Protein AF-A0A949P4V8-F1 (afdb_monomer_lite)

pLDDT: mean 87.48, std 10.2, range [43.88, 96.69]

Foldseek 3Di:
DDDDDPVNVVVVVVVVVVVVVVVVVVVVVVVVVVVVVVVVVVVLVVVLVVQLVVLVVQLCCLVHDVHQVPLVVVCVVVVDCVSVVRNVVSVVSNVVSVVSNVVSPDDPVRVD

Radius of gyration: 32.42 Å; chains: 1; bounding box: 60×24×99 Å

Structure (mmCIF, N/CA/C/O backbone):
data_AF-A0A949P4V8-F1
#
_entry.id   AF-A0A949P4V8-F1
#
loop_
_atom_site.group_PDB
_atom_site.id
_atom_site.type_symbol
_atom_site.label_atom_id
_atom_site.label_alt_id
_atom_site.label_comp_id
_atom_site.label_asym_id
_atom_site.label_entity_id
_atom_site.label_seq_id
_atom_site.pdbx_PDB_ins_code
_atom_site.Cartn_x
_atom_site.Cartn_y
_atom_site.Cartn_z
_atom_site.occupancy
_atom_site.B_iso_or_equiv
_atom_site.auth_seq_id
_atom_site.auth_comp_id
_atom_site.auth_asym_id
_atom_site.auth_atom_id
_atom_site.pdbx_PDB_model_num
ATOM 1 N N . MET A 1 1 ? 28.369 5.489 -69.881 1.00 43.88 1 MET A N 1
ATOM 2 C CA . MET A 1 1 ? 27.748 4.741 -68.765 1.00 43.88 1 MET A CA 1
ATOM 3 C C . MET A 1 1 ? 28.815 3.855 -68.152 1.00 43.88 1 MET A C 1
ATOM 5 O O . MET A 1 1 ? 29.283 2.950 -68.824 1.00 43.88 1 MET A O 1
ATOM 9 N N . ASN A 1 2 ? 29.284 4.183 -66.946 1.00 60.25 2 ASN A N 1
ATOM 10 C CA . ASN A 1 2 ? 30.364 3.442 -66.294 1.00 60.25 2 ASN A CA 1
ATOM 11 C C . ASN A 1 2 ? 29.821 2.073 -65.848 1.00 60.25 2 ASN A C 1
ATOM 13 O O . ASN A 1 2 ? 28.924 2.018 -65.009 1.00 60.25 2 ASN A O 1
ATOM 17 N N . SER A 1 3 ? 30.297 0.980 -66.446 1.00 64.38 3 SER A N 1
ATOM 18 C CA . SER A 1 3 ? 29.869 -0.374 -66.086 1.00 64.38 3 SER A CA 1
ATOM 19 C C . SER A 1 3 ? 30.467 -0.737 -64.731 1.00 64.38 3 SER A C 1
ATOM 21 O O . SER A 1 3 ? 31.683 -0.893 -64.605 1.00 64.38 3 SER A O 1
ATOM 23 N N . LEU A 1 4 ? 29.624 -0.846 -63.708 1.00 70.81 4 LEU A N 1
ATOM 24 C CA . LEU A 1 4 ? 30.042 -1.307 -62.389 1.00 70.81 4 LEU A CA 1
ATOM 25 C C . LEU A 1 4 ? 30.672 -2.703 -62.512 1.00 70.81 4 LEU A C 1
ATOM 27 O O . LEU A 1 4 ? 30.047 -3.638 -63.008 1.00 70.81 4 LEU A O 1
ATOM 31 N N . SER A 1 5 ? 31.923 -2.836 -62.068 1.00 75.94 5 SER A N 1
ATOM 32 C CA . SER A 1 5 ? 32.607 -4.128 -61.991 1.00 75.94 5 SER A CA 1
ATOM 33 C C . SER A 1 5 ? 31.940 -5.007 -60.928 1.00 75.94 5 SER A C 1
ATOM 35 O O . SER A 1 5 ? 31.525 -4.504 -59.881 1.00 75.94 5 SER A O 1
ATOM 37 N N . ILE A 1 6 ? 31.895 -6.327 -61.152 1.00 81.19 6 ILE A N 1
ATOM 38 C CA . ILE A 1 6 ? 31.341 -7.330 -60.218 1.00 81.19 6 ILE A CA 1
ATOM 39 C C . ILE A 1 6 ? 31.852 -7.128 -58.775 1.00 81.19 6 ILE A C 1
ATOM 41 O O . ILE A 1 6 ? 31.114 -7.317 -57.809 1.00 81.19 6 ILE A O 1
ATOM 45 N N . LYS A 1 7 ? 33.107 -6.681 -58.625 1.00 79.25 7 LYS A N 1
ATOM 46 C CA . LYS A 1 7 ? 33.749 -6.437 -57.326 1.00 79.25 7 LYS A CA 1
ATOM 47 C C . LYS A 1 7 ? 33.092 -5.283 -56.559 1.00 79.25 7 LYS A C 1
ATOM 49 O O . LYS A 1 7 ? 32.909 -5.384 -55.351 1.00 79.25 7 LYS A O 1
ATOM 54 N N . SER A 1 8 ? 32.697 -4.215 -57.252 1.00 82.75 8 SER A N 1
ATOM 55 C CA . SER A 1 8 ? 32.028 -3.053 -56.653 1.00 82.75 8 SER A CA 1
ATOM 56 C C . SER A 1 8 ? 30.626 -3.405 -56.157 1.00 82.75 8 SER A C 1
ATOM 58 O O . SER A 1 8 ? 30.237 -2.971 -55.078 1.00 82.75 8 SER A O 1
ATOM 60 N N . VAL A 1 9 ? 29.895 -4.247 -56.896 1.00 86.69 9 VAL A N 1
ATOM 61 C CA . VAL A 1 9 ? 28.570 -4.738 -56.480 1.00 86.69 9 VAL A CA 1
ATOM 62 C C . VAL A 1 9 ? 28.679 -5.589 -55.212 1.00 86.69 9 VAL A C 1
ATOM 64 O O . VAL A 1 9 ? 27.910 -5.389 -54.275 1.00 86.69 9 VAL A O 1
ATOM 67 N N . GLY A 1 10 ? 29.678 -6.475 -55.137 1.00 88.75 10 GLY A N 1
ATOM 68 C CA . GLY A 1 10 ? 29.931 -7.281 -53.939 1.00 88.75 10 GLY A CA 1
ATOM 69 C C . GLY A 1 10 ? 30.206 -6.434 -52.691 1.00 88.75 10 GLY A C 1
ATOM 70 O O . GLY A 1 10 ? 29.622 -6.682 -51.638 1.00 88.75 10 GLY A O 1
ATOM 71 N N . VAL A 1 11 ? 31.030 -5.387 -52.813 1.00 90.06 11 VAL A N 1
ATOM 72 C CA . VAL A 1 11 ? 31.330 -4.468 -51.698 1.00 90.06 11 VAL A CA 1
ATOM 73 C C . VAL A 1 11 ? 30.084 -3.706 -51.239 1.00 90.06 11 VAL A C 1
ATOM 75 O O . VAL A 1 11 ? 29.875 -3.560 -50.036 1.00 90.06 11 VAL A O 1
ATOM 78 N N . ILE A 1 12 ? 29.227 -3.267 -52.165 1.00 91.56 12 ILE A N 1
ATOM 79 C CA . ILE A 1 12 ? 27.977 -2.567 -51.829 1.00 91.56 12 ILE A CA 1
ATOM 80 C C . ILE A 1 12 ? 27.025 -3.481 -51.045 1.00 91.56 12 ILE A C 1
ATOM 82 O O . ILE A 1 12 ? 26.452 -3.051 -50.046 1.00 91.56 12 ILE A O 1
ATOM 86 N N . ILE A 1 13 ? 26.886 -4.747 -51.450 1.00 90.94 13 ILE A N 1
ATOM 87 C CA . ILE A 1 13 ? 26.027 -5.717 -50.753 1.00 90.94 13 ILE A CA 1
ATOM 88 C C . ILE A 1 13 ? 26.544 -5.986 -49.335 1.00 90.94 13 ILE A C 1
ATOM 90 O O . ILE A 1 13 ? 25.764 -5.978 -48.384 1.00 90.94 13 ILE A O 1
ATOM 94 N N . ILE A 1 14 ? 27.858 -6.172 -49.172 1.00 93.00 14 ILE A N 1
ATOM 95 C CA . ILE A 1 14 ? 28.476 -6.369 -47.852 1.00 93.00 14 ILE A CA 1
ATOM 96 C C . ILE A 1 14 ? 28.256 -5.135 -46.970 1.00 93.00 14 ILE A C 1
ATOM 98 O O . ILE A 1 14 ? 27.862 -5.272 -45.813 1.00 93.00 14 ILE A O 1
ATOM 102 N N . ALA A 1 15 ? 28.446 -3.933 -47.518 1.00 92.94 15 ALA A N 1
ATOM 103 C CA . ALA A 1 15 ? 28.203 -2.694 -46.790 1.00 92.94 15 ALA A CA 1
ATOM 104 C C . ALA A 1 15 ? 26.737 -2.580 -46.336 1.00 92.94 15 ALA A C 1
ATOM 106 O O . ALA A 1 15 ? 26.484 -2.258 -45.175 1.00 92.94 15 ALA A O 1
ATOM 107 N N . MET A 1 16 ? 25.772 -2.918 -47.200 1.00 93.06 16 MET A N 1
ATOM 108 C CA . MET A 1 16 ? 24.356 -2.948 -46.821 1.00 93.06 16 MET A CA 1
ATOM 109 C C . MET A 1 16 ? 24.081 -3.962 -45.709 1.00 93.06 16 MET A C 1
ATOM 111 O O . MET A 1 16 ? 23.405 -3.624 -44.739 1.00 93.06 16 MET A O 1
ATOM 115 N N . LEU A 1 17 ? 24.625 -5.179 -45.793 1.00 94.62 17 LEU A N 1
ATOM 116 C CA . LEU A 1 17 ? 24.439 -6.201 -44.757 1.00 94.62 17 LEU A CA 1
ATOM 117 C C . LEU A 1 17 ? 24.961 -5.737 -43.392 1.00 94.62 17 LEU A C 1
ATOM 119 O O . LEU A 1 17 ? 24.268 -5.891 -42.386 1.00 94.62 17 LEU A O 1
ATOM 123 N N . VAL A 1 18 ? 26.137 -5.105 -43.360 1.00 95.06 18 VAL A N 1
ATOM 124 C CA . VAL A 1 18 ? 26.722 -4.560 -42.126 1.00 95.06 18 VAL A CA 1
ATOM 125 C C . VAL A 1 18 ? 25.840 -3.454 -41.543 1.00 95.06 18 VAL A C 1
ATOM 127 O O . VAL A 1 18 ? 25.529 -3.485 -40.354 1.00 95.06 18 VAL A O 1
ATOM 130 N N . ILE A 1 19 ? 25.374 -2.516 -42.373 1.00 94.38 19 ILE A N 1
ATOM 131 C CA . ILE A 1 19 ? 24.487 -1.425 -41.937 1.00 94.38 19 ILE A CA 1
ATOM 132 C C . ILE A 1 19 ? 23.181 -1.983 -41.359 1.00 94.38 19 ILE A C 1
ATOM 134 O O . ILE A 1 19 ? 22.739 -1.555 -40.293 1.00 94.38 19 ILE A O 1
ATOM 138 N N . THR A 1 20 ? 22.592 -2.978 -42.023 1.00 92.31 20 THR A N 1
ATOM 139 C CA . THR A 1 20 ? 21.338 -3.601 -41.579 1.00 92.31 20 THR A CA 1
ATOM 140 C C . THR A 1 20 ? 21.520 -4.306 -40.233 1.00 92.31 20 THR A C 1
ATOM 142 O O . THR A 1 20 ? 20.684 -4.164 -39.342 1.00 92.31 20 THR A O 1
ATOM 145 N N . GLY A 1 21 ? 22.645 -5.004 -40.041 1.00 92.25 21 GLY A N 1
ATOM 146 C CA . GLY A 1 21 ? 22.992 -5.636 -38.766 1.00 92.25 21 GLY A CA 1
ATOM 147 C C . GLY A 1 21 ? 23.170 -4.629 -37.626 1.00 92.25 21 GLY A C 1
ATOM 148 O O . GLY A 1 21 ? 22.684 -4.862 -36.519 1.00 92.25 21 GLY A O 1
ATOM 149 N N . ILE A 1 22 ? 23.802 -3.483 -37.900 1.00 92.12 22 ILE A N 1
ATOM 150 C CA . ILE A 1 22 ? 23.975 -2.405 -36.915 1.00 92.12 22 ILE A CA 1
ATOM 151 C C . ILE A 1 22 ? 22.616 -1.824 -36.513 1.00 92.12 22 ILE A C 1
AT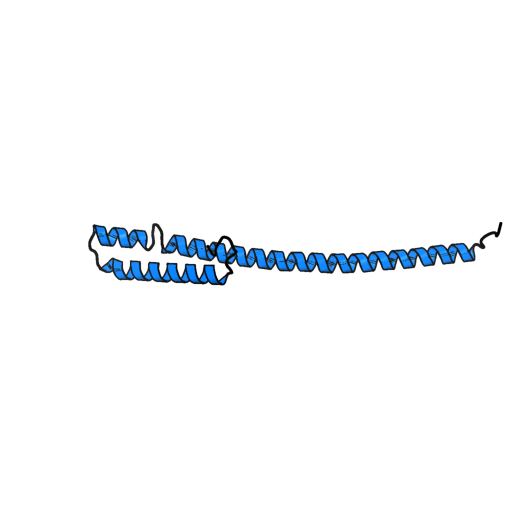OM 153 O O . ILE A 1 22 ? 22.337 -1.724 -35.320 1.00 92.12 22 ILE A O 1
ATOM 157 N N . LEU A 1 23 ? 21.756 -1.498 -37.484 1.00 92.00 23 LEU A N 1
ATOM 158 C CA . LEU A 1 23 ? 20.416 -0.956 -37.228 1.00 92.00 23 LEU A CA 1
ATOM 159 C C . LEU A 1 23 ? 19.536 -1.928 -36.427 1.00 92.00 23 LEU A C 1
ATOM 161 O O . LEU A 1 23 ? 18.813 -1.517 -35.520 1.00 92.00 23 LEU A O 1
ATOM 165 N N . PHE A 1 24 ? 19.613 -3.226 -36.726 1.00 92.94 24 PHE A N 1
ATOM 166 C CA . PHE A 1 24 ? 18.854 -4.241 -35.997 1.00 92.94 24 PHE A CA 1
ATOM 167 C C . PHE A 1 24 ? 19.356 -4.409 -34.554 1.00 92.94 24 PHE A C 1
ATOM 169 O O . PHE A 1 24 ? 18.565 -4.515 -33.614 1.00 92.94 24 PHE A O 1
ATOM 176 N N . SER A 1 25 ? 20.679 -4.384 -34.364 1.00 88.50 25 SER A N 1
ATOM 177 C CA . SER A 1 25 ? 21.307 -4.493 -33.046 1.00 88.50 25 SER A CA 1
ATOM 178 C C . SER A 1 25 ? 20.968 -3.299 -32.146 1.00 88.50 25 SER A C 1
ATOM 180 O O . SER A 1 25 ? 20.556 -3.484 -30.998 1.00 88.50 25 SER A O 1
ATOM 182 N N . THR A 1 26 ? 21.041 -2.070 -32.669 1.00 83.44 26 THR A N 1
ATOM 183 C CA . THR A 1 26 ? 20.696 -0.856 -31.908 1.00 83.44 26 THR A CA 1
ATOM 184 C C . THR A 1 26 ? 19.209 -0.797 -31.560 1.00 83.44 26 THR A C 1
ATOM 186 O O . THR A 1 26 ? 18.866 -0.497 -30.414 1.00 83.44 26 THR A O 1
ATOM 189 N N . GLY A 1 27 ? 18.328 -1.169 -32.496 1.00 84.19 27 GLY A N 1
ATOM 190 C CA . GLY A 1 27 ? 16.890 -1.284 -32.239 1.00 84.19 27 GLY A CA 1
ATOM 191 C C . GLY A 1 27 ? 16.574 -2.274 -31.111 1.00 84.19 27 GLY A C 1
ATOM 192 O O . GLY A 1 27 ? 15.811 -1.956 -30.197 1.00 84.19 27 GLY A O 1
ATOM 193 N N . SER A 1 28 ? 17.229 -3.440 -31.110 1.00 85.00 28 SER A N 1
ATOM 194 C CA . SER A 1 28 ? 17.072 -4.462 -30.063 1.00 85.00 28 SER A CA 1
ATOM 195 C C . SER A 1 28 ? 17.482 -3.956 -28.672 1.00 85.00 28 SER A C 1
ATOM 197 O O . SER A 1 28 ? 16.780 -4.198 -27.687 1.00 85.00 28 SER A O 1
ATOM 199 N N . ILE A 1 29 ? 18.576 -3.193 -28.573 1.00 83.06 29 ILE A N 1
ATOM 200 C CA . ILE A 1 29 ? 19.039 -2.605 -27.304 1.00 83.06 29 ILE A CA 1
ATOM 201 C C . ILE A 1 29 ? 18.036 -1.560 -26.781 1.00 83.06 29 ILE A C 1
ATOM 203 O O . ILE A 1 29 ? 17.707 -1.550 -25.591 1.00 83.06 29 ILE A O 1
ATOM 207 N N . MET A 1 30 ? 17.486 -0.721 -27.662 1.00 82.88 30 MET A N 1
ATOM 208 C CA . MET A 1 30 ? 16.498 0.296 -27.286 1.00 82.88 30 MET A CA 1
ATOM 209 C C . MET A 1 30 ? 15.184 -0.331 -26.788 1.00 82.88 30 MET A C 1
ATOM 211 O O . MET A 1 30 ? 14.636 0.094 -25.772 1.00 82.88 30 MET A O 1
ATOM 215 N N . ILE A 1 31 ? 14.715 -1.402 -27.435 1.00 83.88 31 ILE A N 1
ATOM 216 C CA . ILE A 1 31 ? 13.498 -2.128 -27.032 1.00 83.88 31 ILE A CA 1
ATOM 217 C C . ILE A 1 31 ? 13.667 -2.787 -25.658 1.00 83.88 31 ILE A C 1
ATOM 219 O O . ILE A 1 31 ? 12.759 -2.727 -24.823 1.00 83.88 31 ILE A O 1
ATOM 223 N N . ARG A 1 32 ? 14.838 -3.378 -25.387 1.00 75.44 32 ARG A N 1
ATOM 224 C CA . ARG A 1 32 ? 15.123 -4.015 -2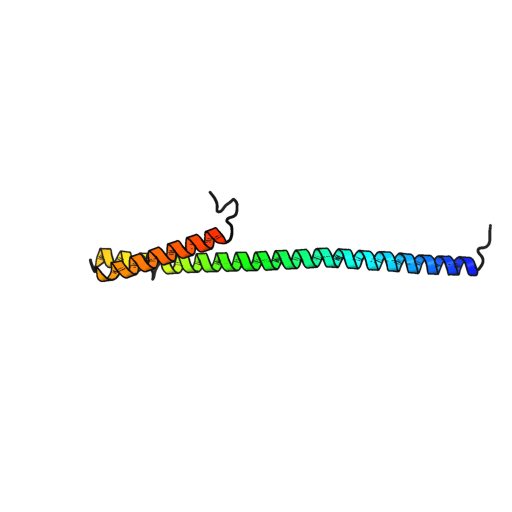4.091 1.00 75.44 32 ARG A CA 1
ATOM 225 C C . ARG A 1 32 ? 15.058 -3.014 -22.941 1.00 75.44 32 ARG A C 1
ATOM 227 O O . ARG A 1 32 ? 14.447 -3.311 -21.921 1.00 75.44 32 ARG A O 1
ATOM 234 N N . THR A 1 33 ? 15.617 -1.817 -23.109 1.00 79.31 33 THR A N 1
ATOM 235 C CA . THR A 1 33 ? 15.622 -0.811 -22.031 1.00 79.31 33 THR A CA 1
ATOM 236 C C . THR A 1 33 ? 14.225 -0.271 -21.715 1.00 79.31 33 THR A C 1
ATOM 238 O O . THR A 1 33 ? 13.898 -0.095 -20.542 1.00 79.31 33 THR A O 1
ATOM 241 N N . ASN A 1 34 ? 13.373 -0.073 -22.724 1.00 80.31 34 ASN A N 1
ATOM 242 C CA . ASN A 1 34 ? 11.989 0.366 -22.516 1.00 80.31 34 ASN A CA 1
ATOM 243 C C . ASN A 1 34 ? 11.115 -0.728 -21.890 1.00 80.31 34 ASN A C 1
ATOM 245 O O . ASN A 1 34 ? 10.335 -0.442 -20.983 1.00 80.31 34 ASN A O 1
ATOM 249 N N . THR A 1 35 ? 11.287 -1.983 -22.313 1.00 78.94 35 THR A N 1
ATOM 250 C CA . THR A 1 35 ? 10.522 -3.113 -21.761 1.00 78.94 35 THR A CA 1
ATOM 251 C C . THR A 1 35 ? 10.884 -3.360 -20.296 1.00 78.94 35 THR A C 1
ATOM 253 O O . THR A 1 35 ? 9.994 -3.518 -19.466 1.00 78.94 35 THR A O 1
ATOM 256 N N . THR A 1 36 ? 12.173 -3.310 -19.936 1.00 82.38 36 THR A N 1
ATOM 257 C CA . THR A 1 36 ? 12.606 -3.481 -18.539 1.00 82.38 36 THR A CA 1
ATOM 258 C C . THR A 1 36 ? 12.066 -2.378 -17.631 1.00 82.38 36 THR A C 1
ATOM 260 O O . THR A 1 36 ? 11.599 -2.670 -16.535 1.00 82.38 36 THR A O 1
ATOM 263 N N . LYS A 1 37 ? 12.070 -1.118 -18.084 1.00 83.25 37 LYS A N 1
ATOM 264 C CA . LYS A 1 37 ? 11.480 -0.008 -17.318 1.00 83.25 37 LYS A CA 1
ATOM 265 C C . LYS A 1 37 ? 9.982 -0.206 -17.094 1.00 83.25 37 LYS A C 1
ATOM 267 O O . LYS A 1 37 ? 9.519 -0.030 -15.973 1.00 83.25 37 LYS A O 1
ATOM 272 N N . ALA A 1 38 ? 9.246 -0.604 -18.133 1.00 81.38 38 ALA A N 1
ATOM 273 C CA . ALA A 1 38 ? 7.814 -0.867 -18.025 1.00 81.38 38 ALA A CA 1
ATOM 274 C C . ALA A 1 38 ? 7.514 -2.001 -17.032 1.00 81.38 38 ALA A C 1
ATOM 276 O O . ALA A 1 38 ? 6.621 -1.856 -16.206 1.00 81.38 38 ALA A O 1
ATOM 277 N N . VAL A 1 39 ? 8.296 -3.087 -17.058 1.00 86.06 39 VAL A N 1
ATOM 278 C CA . VAL A 1 39 ? 8.153 -4.205 -16.109 1.00 86.06 39 VAL A CA 1
ATOM 279 C C . VAL A 1 39 ? 8.427 -3.764 -14.671 1.00 86.06 39 VAL A C 1
ATOM 281 O O . VAL A 1 39 ? 7.653 -4.108 -13.787 1.00 86.06 39 VAL A O 1
ATOM 284 N N . ILE A 1 40 ? 9.482 -2.980 -14.432 1.00 85.81 40 ILE A N 1
ATOM 285 C CA . ILE A 1 40 ? 9.819 -2.491 -13.084 1.00 85.81 40 ILE A CA 1
ATOM 286 C C . ILE A 1 40 ? 8.715 -1.577 -12.539 1.00 85.81 40 ILE A C 1
ATOM 288 O O . ILE A 1 40 ? 8.287 -1.746 -11.401 1.00 85.81 40 ILE A O 1
ATOM 292 N N . ILE A 1 41 ? 8.229 -0.63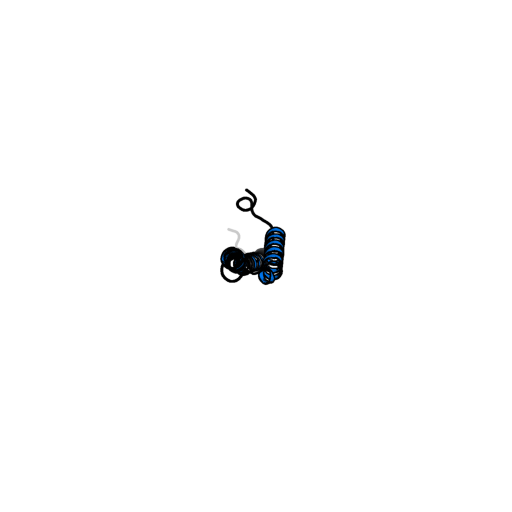2 -13.349 1.00 86.69 41 ILE A N 1
ATOM 293 C CA . ILE A 1 41 ? 7.156 0.288 -12.939 1.00 86.69 41 ILE A CA 1
ATOM 294 C C . ILE A 1 41 ? 5.860 -0.484 -12.676 1.00 86.69 41 ILE A C 1
ATOM 296 O O . ILE A 1 41 ? 5.174 -0.216 -11.693 1.00 86.69 41 ILE A O 1
ATOM 300 N N . TRP A 1 42 ? 5.534 -1.455 -13.530 1.00 85.75 42 TRP A N 1
ATOM 301 C CA . TRP A 1 42 ? 4.352 -2.295 -13.359 1.00 85.75 42 TRP A CA 1
ATOM 302 C C . TRP A 1 42 ? 4.418 -3.133 -12.078 1.00 85.75 42 TRP A C 1
ATOM 304 O O . TRP A 1 42 ? 3.441 -3.187 -11.335 1.00 85.75 42 TRP A O 1
ATOM 314 N N . ASP A 1 43 ? 5.568 -3.746 -11.790 1.00 87.88 43 ASP A N 1
ATOM 315 C CA . ASP A 1 43 ? 5.777 -4.511 -10.558 1.00 87.88 43 ASP A CA 1
ATOM 316 C C . ASP A 1 43 ? 5.657 -3.623 -9.312 1.00 87.88 43 ASP A C 1
ATOM 318 O O . ASP A 1 43 ? 4.952 -3.967 -8.362 1.00 87.88 43 ASP A O 1
ATOM 322 N N . GLN A 1 44 ? 6.266 -2.434 -9.340 1.00 85.56 44 GLN A N 1
ATOM 323 C CA . GLN A 1 44 ? 6.152 -1.469 -8.249 1.00 85.56 44 GLN A CA 1
ATOM 324 C C . GLN A 1 44 ? 4.696 -1.036 -8.027 1.00 85.56 44 GLN A C 1
ATOM 326 O O . GLN A 1 44 ? 4.210 -1.090 -6.896 1.00 85.56 44 GLN A O 1
ATOM 331 N N . TYR A 1 45 ? 3.977 -0.685 -9.095 1.00 84.31 45 TYR A N 1
ATOM 332 C CA . TYR A 1 45 ? 2.567 -0.303 -9.023 1.00 84.31 45 TYR A CA 1
ATOM 333 C C . TYR A 1 45 ? 1.694 -1.431 -8.462 1.00 84.31 45 TYR A C 1
ATOM 335 O O . TYR A 1 45 ? 0.859 -1.203 -7.585 1.00 84.31 45 TYR A O 1
ATOM 343 N N . GLN A 1 46 ? 1.906 -2.667 -8.921 1.00 84.81 46 GLN A N 1
ATOM 344 C CA . GLN A 1 46 ? 1.157 -3.824 -8.439 1.00 84.81 46 GLN A CA 1
ATOM 345 C C . GLN A 1 46 ? 1.418 -4.077 -6.947 1.00 84.81 46 GLN A C 1
ATOM 347 O O . GLN A 1 46 ? 0.488 -4.375 -6.193 1.00 84.81 46 GLN A O 1
ATOM 352 N N . ASN A 1 47 ? 2.668 -3.926 -6.505 1.00 86.31 47 ASN A N 1
ATOM 353 C CA . ASN A 1 47 ? 3.051 -4.078 -5.105 1.00 86.31 47 ASN A CA 1
ATOM 354 C C . ASN A 1 47 ? 2.444 -2.981 -4.217 1.00 86.31 47 ASN A C 1
ATOM 356 O O . ASN A 1 47 ? 1.905 -3.288 -3.149 1.00 86.31 47 ASN A O 1
ATOM 360 N N . GLU A 1 48 ? 2.482 -1.721 -4.651 1.00 84.56 48 GLU A N 1
ATOM 361 C CA . GLU A 1 48 ? 1.862 -0.592 -3.948 1.00 84.56 48 GLU A CA 1
ATOM 362 C C . GLU A 1 48 ? 0.337 -0.742 -3.873 1.00 84.56 48 GLU A C 1
ATOM 364 O O . GLU A 1 48 ? -0.232 -0.680 -2.782 1.00 84.56 48 GLU A O 1
ATOM 369 N N . SER A 1 49 ? -0.321 -1.055 -4.994 1.00 84.75 49 SER A N 1
ATOM 370 C CA . SER A 1 49 ? -1.764 -1.321 -5.058 1.00 84.75 49 SER A CA 1
ATOM 371 C C . SER A 1 49 ? -2.174 -2.473 -4.133 1.00 84.75 49 SER A C 1
ATOM 373 O O . SER A 1 49 ? -3.133 -2.370 -3.365 1.00 84.75 49 SER A O 1
ATOM 375 N N . SER A 1 50 ? -1.392 -3.555 -4.119 1.00 88.62 50 SER A N 1
ATOM 376 C CA . SER A 1 50 ? -1.620 -4.692 -3.227 1.00 88.62 50 SER A CA 1
ATOM 377 C C . SER A 1 50 ? -1.496 -4.307 -1.748 1.00 88.62 50 SER A C 1
ATOM 379 O O . SER A 1 50 ? -2.291 -4.759 -0.920 1.00 88.62 50 SER A O 1
ATOM 381 N N . ARG A 1 51 ? -0.523 -3.457 -1.392 1.00 90.56 51 ARG A N 1
ATOM 382 C CA . ARG A 1 51 ? -0.374 -2.932 -0.026 1.00 90.56 51 ARG A CA 1
ATOM 383 C C . ARG A 1 51 ? -1.552 -2.040 0.366 1.00 90.56 51 ARG A C 1
ATOM 385 O O . ARG A 1 51 ? -2.118 -2.262 1.435 1.00 90.56 51 ARG A O 1
ATOM 392 N N . LYS A 1 52 ? -1.972 -1.116 -0.507 1.00 91.69 52 LYS A N 1
ATOM 393 C CA . LYS A 1 52 ? -3.166 -0.276 -0.303 1.00 91.69 52 LYS A CA 1
ATOM 394 C C . LYS A 1 52 ? -4.406 -1.122 -0.038 1.00 91.69 52 LYS A C 1
ATOM 396 O O . LYS A 1 52 ? -5.077 -0.932 0.973 1.00 91.69 52 LYS A O 1
ATOM 401 N N . ALA A 1 53 ? -4.666 -2.110 -0.894 1.00 91.12 53 ALA A N 1
ATOM 402 C CA . ALA A 1 53 ? -5.819 -2.995 -0.760 1.00 91.12 53 ALA A CA 1
ATOM 403 C C . ALA A 1 53 ? -5.821 -3.746 0.582 1.00 91.12 53 ALA A C 1
ATOM 405 O O . ALA A 1 53 ? -6.854 -3.820 1.247 1.00 91.12 53 ALA A O 1
ATOM 406 N N . ARG A 1 54 ? -4.661 -4.253 1.024 1.00 93.50 54 ARG A N 1
ATOM 407 C CA . ARG A 1 54 ? -4.539 -4.910 2.336 1.00 93.50 54 ARG A CA 1
ATOM 408 C C . ARG A 1 54 ? -4.792 -3.957 3.499 1.00 93.50 54 ARG A C 1
ATOM 410 O O . ARG A 1 54 ? -5.474 -4.350 4.444 1.00 93.50 54 ARG A O 1
ATOM 417 N N . ALA A 1 55 ? -4.274 -2.733 3.433 1.00 94.81 55 ALA A N 1
ATOM 418 C CA . ALA A 1 55 ? -4.486 -1.725 4.465 1.00 94.81 55 ALA A CA 1
ATOM 419 C C . ALA A 1 55 ? -5.971 -1.330 4.569 1.00 94.81 55 ALA A C 1
ATOM 421 O O . ALA A 1 55 ? -6.522 -1.302 5.668 1.00 94.81 55 ALA A O 1
ATOM 422 N N . VAL A 1 56 ? -6.662 -1.137 3.439 1.00 94.00 56 VAL A N 1
ATOM 423 C CA . VAL A 1 56 ? -8.114 -0.868 3.416 1.00 94.00 56 VAL A CA 1
ATOM 424 C C . VAL A 1 56 ? -8.909 -2.046 3.979 1.00 94.00 56 VAL A C 1
ATOM 426 O O . VAL A 1 56 ? -9.783 -1.854 4.820 1.00 94.00 56 VAL A O 1
ATOM 429 N N . ASP A 1 57 ? -8.593 -3.275 3.575 1.00 94.50 57 ASP A N 1
ATOM 430 C CA . ASP A 1 57 ? -9.258 -4.480 4.081 1.00 94.50 57 ASP A CA 1
ATOM 431 C C . ASP A 1 57 ? -9.032 -4.657 5.599 1.00 94.50 57 ASP A C 1
ATOM 433 O O . ASP A 1 57 ? -9.943 -4.994 6.358 1.00 94.50 57 ASP A O 1
ATOM 437 N N . ALA A 1 58 ? -7.827 -4.360 6.094 1.00 95.12 58 ALA A N 1
ATOM 438 C CA . ALA A 1 58 ? -7.550 -4.312 7.528 1.00 95.12 58 ALA A CA 1
ATOM 439 C C . ALA A 1 58 ? -8.355 -3.212 8.238 1.00 95.12 58 ALA A C 1
ATOM 441 O O . ALA A 1 58 ? -8.934 -3.479 9.294 1.00 95.12 58 ALA A O 1
ATOM 442 N N . LEU A 1 59 ? -8.441 -2.009 7.667 1.00 95.44 59 LEU A N 1
ATOM 443 C CA . LEU A 1 59 ? -9.226 -0.909 8.220 1.00 95.44 59 LEU A CA 1
ATOM 444 C C . LEU A 1 59 ? -10.707 -1.286 8.322 1.00 95.44 59 LEU A C 1
ATOM 446 O O . LEU A 1 59 ? -11.285 -1.198 9.402 1.00 95.44 59 LEU A O 1
ATOM 450 N N . VAL A 1 60 ? -11.309 -1.765 7.232 1.00 95.00 60 VAL A N 1
ATOM 451 C CA . VAL A 1 60 ? -12.732 -2.135 7.186 1.00 95.00 60 VAL A CA 1
ATOM 452 C C . VAL A 1 60 ? -13.044 -3.259 8.170 1.00 95.00 60 VAL A C 1
ATOM 454 O O . VAL A 1 60 ? -14.043 -3.176 8.884 1.00 95.00 60 VAL A O 1
ATOM 457 N N . ARG A 1 61 ? -12.187 -4.283 8.274 1.00 95.06 61 ARG A N 1
ATOM 458 C CA . ARG A 1 61 ? -12.386 -5.382 9.234 1.00 95.06 61 ARG A CA 1
ATOM 459 C C . ARG A 1 61 ? -12.311 -4.927 10.686 1.00 95.06 61 ARG A C 1
ATOM 461 O O . ARG A 1 61 ? -13.134 -5.347 11.496 1.00 95.06 61 ARG A O 1
ATOM 468 N N . ASN A 1 62 ? -11.329 -4.093 11.026 1.00 96.25 62 ASN A N 1
ATOM 469 C CA . ASN A 1 62 ? -11.135 -3.653 12.406 1.00 96.25 62 ASN A CA 1
ATOM 470 C C . ASN A 1 62 ? -12.140 -2.573 12.812 1.00 96.25 62 ASN A C 1
ATOM 472 O O . ASN A 1 62 ? -12.627 -2.598 13.939 1.00 96.25 62 ASN A O 1
ATOM 476 N N . LEU A 1 63 ? -12.491 -1.658 11.914 1.00 95.81 63 LEU A N 1
ATOM 477 C CA . LEU A 1 63 ? -13.421 -0.571 12.206 1.00 95.81 63 LEU A CA 1
ATOM 478 C C . LEU A 1 63 ? -14.879 -1.040 12.133 1.00 95.81 63 LEU A C 1
ATOM 480 O O . LEU A 1 63 ? -15.701 -0.656 12.964 1.00 95.81 63 LEU A O 1
ATOM 484 N N . GLY A 1 64 ? -15.194 -1.869 11.140 1.00 90.12 64 GLY A N 1
ATOM 485 C CA . GLY A 1 64 ? -16.548 -2.186 10.701 1.00 90.12 64 GLY A CA 1
ATOM 486 C C . GLY A 1 64 ? -17.325 -3.201 11.545 1.00 90.12 64 GLY A C 1
ATOM 487 O O . GLY A 1 64 ? -17.123 -3.395 12.749 1.00 90.12 64 GLY A O 1
ATOM 488 N N . LEU A 1 65 ? -18.286 -3.848 10.880 1.00 77.56 65 LEU A N 1
ATOM 489 C CA . LEU A 1 65 ? -19.166 -4.859 11.465 1.00 77.56 65 LEU A CA 1
ATOM 490 C C . LEU A 1 65 ? -18.383 -6.141 11.775 1.00 77.56 65 LEU A C 1
ATOM 492 O O . LEU A 1 65 ? -17.889 -6.814 10.881 1.00 77.56 65 LEU A O 1
ATOM 496 N N . GLY A 1 66 ? -18.305 -6.478 13.061 1.00 82.06 66 GLY A N 1
ATOM 497 C CA . GLY A 1 66 ? -17.476 -7.565 13.593 1.00 82.06 66 GLY A CA 1
ATOM 498 C C . GLY A 1 66 ? -16.215 -7.070 14.309 1.00 82.06 66 GLY A C 1
ATOM 499 O O . GLY A 1 66 ? -15.618 -7.840 15.053 1.00 82.06 66 GLY A O 1
ATOM 500 N N . GLY A 1 67 ? -15.864 -5.790 14.144 1.00 91.75 67 GLY A N 1
ATOM 501 C CA . GLY A 1 67 ? -14.787 -5.112 14.861 1.00 91.75 67 GLY A CA 1
ATOM 502 C C . GLY A 1 67 ? -15.310 -4.043 15.825 1.00 91.75 67 GLY A C 1
ATOM 503 O O . GLY A 1 67 ? -16.250 -4.268 16.595 1.00 91.75 67 GLY A O 1
ATOM 504 N N . MET A 1 68 ? -14.707 -2.856 15.766 1.00 95.88 68 MET A N 1
ATOM 505 C CA . MET A 1 68 ? -14.919 -1.749 16.696 1.00 95.88 68 MET A CA 1
ATOM 506 C C . MET A 1 68 ? -16.386 -1.327 16.783 1.00 95.88 68 MET A C 1
ATOM 508 O O . MET A 1 68 ? -16.930 -1.265 17.883 1.00 95.88 68 MET A O 1
ATOM 512 N N . ILE A 1 69 ? -17.048 -1.073 15.647 1.00 95.38 69 ILE A N 1
ATOM 513 C CA . ILE A 1 69 ? -18.450 -0.623 15.628 1.00 95.38 69 ILE A CA 1
ATOM 514 C C . ILE A 1 69 ? -19.374 -1.674 16.256 1.00 95.38 69 ILE A C 1
ATOM 516 O O . ILE A 1 69 ? -20.316 -1.324 16.9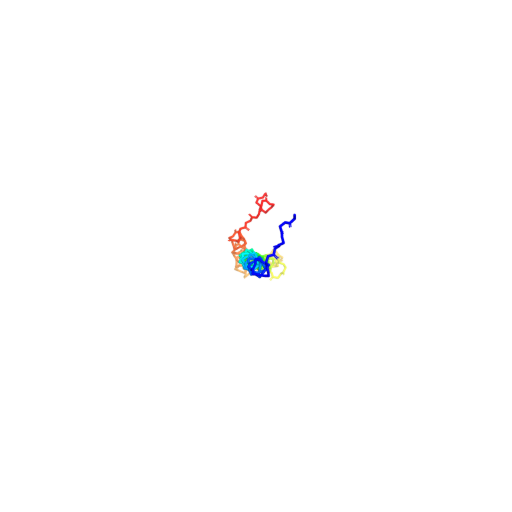71 1.00 95.38 69 ILE A O 1
ATOM 520 N N . HIS A 1 70 ? -19.104 -2.965 16.039 1.00 95.06 70 HIS A N 1
ATOM 521 C CA . HIS A 1 70 ? -19.907 -4.035 16.631 1.00 95.06 70 HIS A CA 1
ATOM 522 C C . HIS A 1 70 ? -19.784 -4.041 18.156 1.00 95.06 70 HIS A C 1
ATOM 524 O O . HIS A 1 70 ? -20.804 -4.046 18.854 1.00 95.06 70 HIS A O 1
ATOM 530 N N . ASP A 1 71 ? -18.560 -4.051 18.682 1.00 95.12 71 ASP A N 1
ATOM 531 C CA . ASP A 1 71 ? -18.355 -4.083 20.129 1.00 95.12 71 ASP A CA 1
ATOM 532 C C . ASP A 1 71 ? -18.793 -2.785 20.802 1.00 95.12 71 ASP A C 1
ATOM 534 O O . ASP A 1 71 ? -19.383 -2.841 21.882 1.00 95.12 71 ASP A O 1
ATOM 538 N N . PHE A 1 72 ? -18.613 -1.640 20.140 1.00 96.25 72 PHE A N 1
ATOM 539 C CA . PHE A 1 72 ? -19.108 -0.352 20.612 1.00 96.25 72 PHE A CA 1
ATOM 540 C C . PHE A 1 72 ? -20.631 -0.345 20.719 1.00 96.25 72 PHE A C 1
ATOM 542 O O . PHE A 1 72 ? -21.172 -0.022 21.775 1.00 96.25 72 PHE A O 1
ATOM 549 N N . LYS A 1 73 ? -21.338 -0.799 19.677 1.00 95.94 73 LYS A N 1
ATOM 550 C CA . LYS A 1 73 ? -22.798 -0.945 19.719 1.00 95.94 73 LYS A CA 1
ATOM 551 C C . LYS A 1 73 ? -23.228 -1.828 20.892 1.00 95.94 73 LYS A C 1
ATOM 553 O O . LYS A 1 73 ? -24.119 -1.460 21.651 1.00 95.94 73 LYS A O 1
ATOM 558 N N . ASN A 1 74 ? -22.595 -2.988 21.062 1.00 94.75 74 ASN A N 1
ATOM 559 C CA . ASN A 1 74 ? -22.951 -3.902 22.146 1.00 94.75 74 ASN A CA 1
ATOM 560 C C . ASN A 1 74 ? -22.635 -3.324 23.529 1.00 94.75 74 ASN A C 1
ATOM 562 O O . ASN A 1 74 ? -23.380 -3.596 24.466 1.00 94.75 74 ASN A O 1
ATOM 566 N N . TYR A 1 75 ? -21.569 -2.533 23.659 1.00 96.44 75 TYR A N 1
ATOM 567 C CA . TYR A 1 75 ? -21.263 -1.810 24.886 1.00 96.44 75 TYR A CA 1
ATOM 568 C C . TYR A 1 75 ? -22.369 -0.813 25.231 1.00 96.44 75 TYR A C 1
ATOM 570 O O . TYR A 1 75 ? -22.877 -0.850 26.344 1.00 96.44 75 TYR A O 1
ATOM 578 N N . ILE A 1 76 ? -22.803 0.017 24.278 1.00 96.12 76 ILE A N 1
ATOM 579 C CA . ILE A 1 76 ? -23.883 0.987 24.512 1.00 96.12 76 ILE A CA 1
ATOM 580 C C . ILE A 1 76 ? -25.191 0.283 24.903 1.00 96.12 76 ILE A C 1
ATOM 582 O O . ILE A 1 76 ? -25.865 0.716 25.833 1.00 96.12 76 ILE A O 1
ATOM 586 N N . LEU A 1 77 ? -25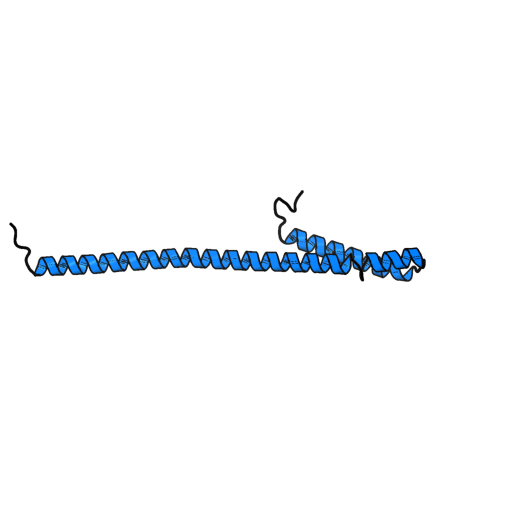.529 -0.825 24.236 1.00 96.62 77 LEU A N 1
ATOM 587 C CA . LEU A 1 77 ? -26.784 -1.546 24.477 1.00 96.62 77 LEU A CA 1
ATOM 588 C C . LEU A 1 77 ? -26.792 -2.373 25.770 1.00 96.62 77 LEU A C 1
ATOM 590 O O . LEU A 1 77 ? -27.846 -2.535 26.375 1.00 96.62 77 LEU A O 1
ATOM 594 N N . ARG A 1 78 ? -25.649 -2.945 26.170 1.00 95.56 78 ARG A N 1
ATOM 595 C CA . ARG A 1 78 ? -25.559 -3.877 27.313 1.00 95.56 78 ARG A CA 1
ATOM 596 C C . ARG A 1 78 ? -24.856 -3.290 28.533 1.00 95.56 78 ARG A C 1
ATOM 598 O O . ARG A 1 78 ? -24.854 -3.924 29.578 1.00 95.56 78 ARG A O 1
ATOM 605 N N . GLN A 1 79 ? -24.227 -2.125 28.383 1.00 93.44 79 GLN A N 1
ATOM 606 C CA . GLN A 1 79 ? -23.395 -1.461 29.395 1.00 93.44 79 GLN A CA 1
ATOM 607 C C . GLN A 1 79 ? -22.258 -2.347 29.944 1.00 93.44 79 GLN A C 1
ATOM 609 O O . GLN A 1 79 ? -21.752 -2.149 31.046 1.00 93.44 79 GLN A O 1
ATOM 614 N N . ASP A 1 80 ? -21.829 -3.318 29.136 1.00 92.88 80 ASP A N 1
ATOM 615 C CA . ASP A 1 80 ? -20.821 -4.319 29.471 1.00 92.88 80 ASP A CA 1
ATOM 616 C C . ASP A 1 80 ? -19.405 -3.764 29.266 1.00 92.88 80 ASP A C 1
ATOM 618 O O . ASP A 1 80 ? -18.865 -3.744 28.152 1.00 92.88 80 ASP A O 1
ATOM 622 N N . ARG A 1 81 ? -18.792 -3.309 30.362 1.00 93.94 81 ARG A N 1
ATOM 623 C CA . ARG A 1 81 ? -17.459 -2.693 30.351 1.00 93.94 81 ARG A CA 1
ATOM 624 C C . ARG A 1 81 ? -16.351 -3.626 29.854 1.00 93.94 81 ARG A C 1
ATOM 626 O O . ARG A 1 81 ? -15.321 -3.117 29.414 1.00 93.94 81 ARG A O 1
ATOM 633 N N . GLU A 1 82 ? -16.552 -4.944 29.825 1.00 93.00 82 GLU A N 1
ATOM 634 C CA . GLU A 1 82 ? -15.566 -5.896 29.287 1.00 93.00 82 GLU A CA 1
ATOM 635 C C . GLU A 1 82 ? -15.345 -5.737 27.774 1.00 93.00 82 GLU A C 1
ATOM 637 O O . GLU A 1 82 ? -14.382 -6.260 27.206 1.00 93.00 82 GLU A O 1
ATOM 642 N N . ARG A 1 83 ? -16.211 -4.976 27.095 1.00 93.06 83 ARG A N 1
ATOM 643 C CA . ARG A 1 83 ? -16.067 -4.637 25.673 1.00 93.06 83 ARG A CA 1
ATOM 644 C C . ARG A 1 83 ? -15.129 -3.471 25.419 1.00 93.06 83 ARG A C 1
ATOM 646 O O . ARG A 1 83 ? -14.579 -3.388 24.324 1.00 93.06 83 ARG A O 1
ATOM 653 N N . ILE A 1 84 ? -14.894 -2.608 26.408 1.00 94.81 84 ILE A N 1
ATOM 654 C CA . ILE A 1 84 ? -14.025 -1.429 26.264 1.00 94.81 84 ILE A CA 1
ATOM 655 C C . ILE A 1 84 ? -12.622 -1.817 25.760 1.00 94.81 84 ILE A C 1
ATOM 657 O O . ILE A 1 84 ? -12.175 -1.229 24.774 1.00 94.81 84 ILE A O 1
ATOM 661 N N . PRO A 1 85 ? -11.943 -2.844 26.313 1.00 96.12 85 PRO A N 1
ATOM 662 C CA . PRO A 1 85 ? -10.649 -3.284 25.792 1.00 96.12 85 PRO A CA 1
ATOM 663 C C . PRO A 1 85 ? -10.700 -3.747 24.329 1.00 96.12 85 PRO A C 1
ATOM 665 O O . PRO A 1 85 ? -9.764 -3.494 23.572 1.00 96.12 85 PRO A O 1
ATOM 668 N N . LYS A 1 86 ? -11.789 -4.405 23.906 1.00 94.75 86 LYS A N 1
ATOM 669 C CA . LYS A 1 86 ? -11.963 -4.880 22.523 1.00 94.75 86 LYS A CA 1
ATOM 670 C C . LYS A 1 86 ? -12.156 -3.716 21.556 1.00 94.75 86 LYS A C 1
ATOM 672 O O . LYS A 1 86 ? -11.513 -3.687 20.510 1.00 94.75 86 LYS A O 1
ATOM 677 N N . ILE A 1 87 ? -12.965 -2.732 21.952 1.00 96.06 87 ILE A N 1
ATOM 678 C CA . ILE A 1 87 ? -13.182 -1.489 21.204 1.00 96.06 87 ILE A CA 1
ATOM 679 C C . ILE A 1 87 ? -11.851 -0.761 21.015 1.00 96.06 87 ILE A C 1
ATOM 681 O O . ILE A 1 87 ? -11.491 -0.442 19.888 1.00 96.06 87 ILE A O 1
ATOM 685 N N . LEU A 1 88 ? -11.089 -0.555 22.093 1.00 96.31 88 LEU A N 1
ATOM 686 C CA . LEU A 1 88 ? -9.796 0.132 22.035 1.00 96.31 88 LEU A CA 1
ATOM 687 C C . LEU A 1 88 ? -8.780 -0.622 21.171 1.00 96.31 88 LEU A C 1
ATOM 689 O O . LEU A 1 88 ? -8.082 -0.011 20.364 1.00 96.31 88 LEU A O 1
ATOM 693 N N . LYS A 1 89 ? -8.720 -1.953 21.289 1.00 96.44 89 LYS A N 1
ATOM 694 C CA . LYS A 1 89 ? -7.858 -2.785 20.440 1.00 96.44 89 LYS A CA 1
ATOM 695 C C . LYS A 1 89 ? -8.209 -2.620 18.960 1.00 96.44 89 LYS A C 1
ATOM 697 O O . LYS A 1 89 ? -7.313 -2.418 18.144 1.00 96.44 89 LYS A O 1
ATOM 702 N N . ALA A 1 90 ? -9.493 -2.694 18.621 1.00 96.00 90 ALA A N 1
ATOM 703 C CA . ALA A 1 90 ? -9.971 -2.555 17.250 1.00 96.00 90 ALA A CA 1
ATOM 704 C C . ALA A 1 90 ? -9.766 -1.128 16.704 1.00 96.00 90 ALA A C 1
ATOM 706 O O . ALA A 1 90 ? -9.379 -0.964 15.547 1.00 96.00 90 ALA A O 1
ATOM 707 N N . ALA A 1 91 ? -9.931 -0.102 17.543 1.00 96.00 91 ALA A N 1
ATOM 708 C CA . ALA A 1 91 ? -9.629 1.286 17.204 1.00 96.00 91 ALA A CA 1
ATOM 709 C C . ALA A 1 91 ? -8.141 1.472 16.874 1.00 96.00 91 ALA A C 1
ATOM 711 O O . ALA A 1 91 ? -7.802 1.984 15.811 1.00 96.00 91 ALA A O 1
ATOM 712 N N . ASN A 1 92 ? -7.246 0.976 17.733 1.00 96.69 92 ASN A N 1
ATOM 713 C CA . ASN A 1 92 ? -5.802 1.053 17.503 1.00 96.69 92 ASN A CA 1
ATOM 714 C C . ASN A 1 92 ? -5.376 0.287 16.243 1.00 96.69 92 ASN A C 1
ATOM 716 O O . ASN A 1 92 ? -4.556 0.781 15.475 1.00 96.69 92 ASN A O 1
ATOM 720 N N . ALA A 1 93 ? -5.957 -0.890 15.992 1.00 96.12 93 ALA A N 1
ATOM 721 C CA . ALA A 1 93 ? -5.703 -1.644 14.765 1.00 96.12 93 ALA A CA 1
ATOM 722 C C . ALA A 1 93 ? -6.198 -0.901 13.510 1.00 96.12 93 ALA A C 1
ATOM 724 O O . ALA A 1 93 ? -5.532 -0.921 12.478 1.00 96.12 93 ALA A O 1
ATOM 725 N N . SER A 1 94 ? -7.331 -0.200 13.610 1.00 96.38 94 SER A N 1
ATOM 726 C CA . SER A 1 94 ? -7.855 0.650 12.533 1.00 96.38 94 SER A CA 1
ATOM 727 C C . SER A 1 94 ? -6.922 1.830 12.248 1.00 96.38 94 SER A C 1
ATOM 729 O O . SER A 1 94 ? -6.602 2.097 11.094 1.00 96.38 94 SER A O 1
ATOM 731 N N . LEU A 1 95 ? -6.419 2.496 13.292 1.00 95.81 95 LEU A N 1
ATOM 732 C CA . LEU A 1 95 ? -5.441 3.580 13.160 1.00 95.81 95 LEU A CA 1
ATOM 733 C C . LEU A 1 95 ? -4.117 3.095 12.555 1.00 95.81 95 LEU A C 1
ATOM 735 O O . LEU A 1 95 ? -3.538 3.780 11.716 1.00 95.81 95 LEU A O 1
ATOM 739 N N . ALA A 1 96 ? -3.654 1.903 12.937 1.00 95.56 96 ALA A N 1
ATOM 740 C CA . ALA A 1 96 ? -2.468 1.296 12.343 1.00 95.56 96 ALA A CA 1
ATOM 741 C C . ALA A 1 96 ? -2.663 1.016 10.844 1.00 95.56 96 ALA A C 1
ATOM 743 O O . ALA A 1 96 ? -1.786 1.343 10.050 1.00 95.56 96 ALA A O 1
ATOM 744 N N . ALA A 1 97 ? -3.826 0.488 10.450 1.00 95.12 97 ALA A N 1
ATOM 745 C CA . ALA A 1 97 ? -4.161 0.253 9.047 1.00 95.12 97 ALA A CA 1
ATOM 746 C C . ALA A 1 97 ? -4.243 1.559 8.232 1.00 95.12 97 ALA A C 1
ATOM 748 O O . ALA A 1 97 ? -3.754 1.614 7.107 1.00 95.12 97 ALA A O 1
ATOM 749 N N . LEU A 1 98 ? -4.794 2.631 8.812 1.00 93.69 98 LEU A N 1
ATOM 750 C CA . LEU A 1 98 ? -4.784 3.979 8.223 1.00 93.69 98 LEU A CA 1
ATOM 751 C C . LEU A 1 98 ? -3.361 4.515 8.023 1.00 93.69 98 LEU A C 1
ATOM 753 O O . LEU A 1 98 ? -3.050 5.059 6.967 1.00 93.69 98 LEU A O 1
ATOM 757 N N . SER A 1 99 ? -2.487 4.333 9.014 1.00 93.12 99 SER A N 1
ATOM 758 C CA . SER A 1 99 ? -1.077 4.721 8.912 1.00 93.12 99 SER A CA 1
ATOM 759 C C . SER A 1 99 ? -0.343 3.922 7.828 1.00 93.12 99 SER A C 1
ATOM 761 O O . SER A 1 99 ? 0.400 4.492 7.031 1.00 93.12 99 SER A O 1
ATOM 763 N N . GLU A 1 100 ? -0.600 2.612 7.735 1.00 91.69 100 GLU A N 1
ATOM 764 C CA . GLU A 1 100 ? -0.044 1.765 6.675 1.00 91.69 100 GLU A CA 1
ATOM 765 C C . GLU A 1 100 ? -0.526 2.206 5.289 1.00 91.69 100 GLU A C 1
ATOM 767 O O . GLU A 1 100 ? 0.286 2.283 4.367 1.00 91.69 100 GLU A O 1
ATOM 772 N N . TYR A 1 101 ? -1.808 2.556 5.153 1.00 91.69 101 TYR A N 1
ATOM 773 C CA . TYR A 1 101 ? -2.357 3.118 3.921 1.00 91.69 101 TYR A CA 1
ATOM 774 C C . TYR A 1 101 ? -1.645 4.419 3.535 1.00 91.69 101 TYR A C 1
ATOM 776 O O . TYR A 1 101 ? -1.109 4.522 2.434 1.00 91.69 101 TYR A O 1
ATOM 784 N N . ALA A 1 102 ? -1.542 5.378 4.458 1.00 89.12 102 ALA A N 1
ATOM 785 C CA . ALA A 1 102 ? -0.859 6.648 4.209 1.00 89.12 102 ALA A CA 1
ATOM 786 C C . ALA A 1 102 ? 0.618 6.452 3.805 1.00 89.12 102 ALA A C 1
ATOM 788 O O . ALA A 1 102 ? 1.126 7.144 2.924 1.00 89.12 102 ALA A O 1
ATOM 789 N N . ALA A 1 103 ? 1.300 5.458 4.384 1.00 88.25 103 ALA A N 1
ATOM 790 C CA . ALA A 1 103 ? 2.692 5.128 4.071 1.00 88.25 103 ALA A CA 1
ATOM 791 C C . ALA A 1 103 ? 2.901 4.464 2.694 1.00 88.25 103 ALA A C 1
ATOM 793 O O . ALA A 1 103 ? 4.045 4.284 2.272 1.00 88.25 103 ALA A O 1
ATOM 794 N N . THR A 1 104 ? 1.837 4.065 1.989 1.00 83.62 104 THR A N 1
ATOM 795 C CA . THR A 1 104 ? 1.935 3.573 0.599 1.00 83.62 104 THR A CA 1
ATOM 796 C C . THR A 1 104 ? 1.969 4.694 -0.442 1.00 83.62 104 THR A C 1
ATOM 798 O O . THR A 1 104 ? 2.177 4.404 -1.615 1.00 83.62 104 THR A O 1
ATOM 801 N N . GLY A 1 105 ? 1.829 5.954 -0.013 1.00 76.50 105 GLY A N 1
ATOM 802 C CA . GLY A 1 105 ? 1.696 7.115 -0.887 1.00 76.50 105 GLY A CA 1
ATOM 803 C C . GLY A 1 105 ? 0.231 7.361 -1.232 1.00 76.50 105 GLY A C 1
ATOM 804 O O . GLY A 1 105 ? -0.459 6.463 -1.707 1.00 76.50 105 GLY A O 1
ATOM 805 N N . VAL A 1 106 ? -0.246 8.575 -0.974 1.00 69.38 106 VAL A N 1
ATOM 806 C CA . VAL A 1 106 ? -1.586 9.025 -1.361 1.00 69.38 106 VAL A CA 1
ATOM 807 C C . VAL A 1 106 ? -1.484 9.859 -2.631 1.00 69.38 106 VAL A C 1
ATOM 809 O O . VAL A 1 106 ? -0.601 10.711 -2.739 1.00 69.38 106 VAL A O 1
ATOM 812 N N . ASP A 1 107 ? -2.330 9.566 -3.614 1.00 69.06 107 ASP A N 1
ATOM 813 C CA . ASP A 1 107 ? -2.450 10.394 -4.810 1.00 69.06 107 ASP A CA 1
ATOM 814 C C . ASP A 1 107 ? -3.173 11.721 -4.497 1.00 69.06 107 ASP A C 1
ATOM 816 O O . ASP A 1 107 ? -3.644 11.958 -3.382 1.00 69.06 107 ASP A O 1
ATOM 820 N N . GLU A 1 108 ? -3.230 12.632 -5.472 1.00 64.81 108 GLU A N 1
ATOM 821 C CA . GLU A 1 108 ? -3.853 13.949 -5.275 1.00 64.81 108 GLU A CA 1
ATOM 822 C C . GLU A 1 108 ? -5.344 13.873 -4.910 1.00 64.81 108 GLU A C 1
ATOM 824 O O . GLU A 1 108 ? -5.841 14.774 -4.235 1.00 64.81 108 GLU A O 1
ATOM 829 N N . ALA A 1 109 ? -6.054 12.819 -5.325 1.00 69.56 109 ALA A N 1
ATOM 830 C CA . ALA A 1 109 ? -7.463 12.625 -4.994 1.00 69.56 109 ALA A CA 1
ATOM 831 C C . ALA A 1 109 ? -7.647 12.077 -3.570 1.00 69.56 109 ALA A C 1
ATOM 833 O O . ALA A 1 109 ? -8.675 12.327 -2.948 1.00 69.56 109 ALA A O 1
ATOM 834 N N . GLU A 1 110 ? -6.653 11.362 -3.044 1.00 65.00 110 GLU A N 1
ATOM 835 C CA . GLU A 1 110 ? -6.653 10.794 -1.693 1.00 65.00 110 GLU A CA 1
ATOM 836 C C . GLU A 1 110 ? -6.155 11.773 -0.603 1.00 65.00 110 GLU A C 1
ATOM 838 O O . GLU A 1 110 ? -6.245 11.460 0.584 1.00 65.00 110 GLU A O 1
ATOM 843 N N . SER A 1 111 ? -5.614 12.937 -0.986 1.00 61.03 111 SER A N 1
ATOM 844 C CA . SER A 1 111 ? -5.045 13.958 -0.080 1.00 61.03 111 SER A CA 1
ATOM 845 C C . SER A 1 111 ? -6.029 15.080 0.314 1.00 61.03 111 SER A C 1
ATOM 847 O O . SER A 1 111 ? -5.720 15.891 1.191 1.00 61.03 111 SER A O 1
ATOM 849 N N . GLN A 1 112 ? -7.191 15.160 -0.347 1.00 50.59 112 GLN A N 1
ATOM 850 C CA . GLN A 1 112 ? -8.243 16.163 -0.099 1.00 50.59 112 GLN A CA 1
ATOM 851 C C . GLN A 1 112 ? -9.279 15.672 0.914 1.00 50.59 112 GLN A C 1
ATOM 853 O O . GLN A 1 112 ? -9.763 16.525 1.694 1.00 50.59 112 GLN A O 1
#

Secondary structure (DSSP, 8-state):
-----HHHHHHHHHHHHHHHHHHHHHHHHHHHHHHHHHHHHHHHHHHHHHHHHHHHHHHHHHHSTTSHHHHHHHHHHH--GGGHHHHHHHHHHHHHHHHHHHTT---TTT--

Sequence (112 aa):
MNSLSIKSVGVIIIAMLVITGILFSTGSIMIRTNTTKAVIIWDQYQNESSRKARAVDALVRNLGLGGMIHDFKNYILRQDRERIPKILKAANASLAA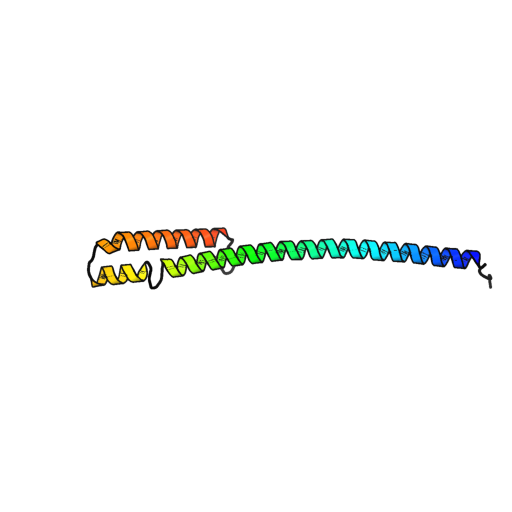LSEYAATGVDEAESQ